Protein AF-A0A1J3G6R0-F1 (afdb_monomer_lite)

InterPro domains:
  IPR032259 Enoyl-CoA hydratase/isomerase, HIBYL-CoA-H type [PTHR43176] (1-92)
  IPR045004 Enoyl-CoA hydratase/isomerase domain [PF16113] (3-92)

pLDDT: mean 92.7, std 5.81, range [74.5, 98.38]

Structure (mmCIF, N/CA/C/O backbone):
data_AF-A0A1J3G6R0-F1
#
_entry.id   AF-A0A1J3G6R0-F1
#
loop_
_atom_site.group_PDB
_atom_site.id
_atom_site.type_symbol
_atom_site.label_atom_id
_atom_site.label_alt_id
_atom_site.label_comp_id
_atom_site.label_asym_id
_atom_site.label_entity_id
_atom_site.label_seq_id
_atom_site.pdbx_PDB_ins_code
_atom_site.Cartn_x
_atom_site.Cartn_y
_atom_site.Cartn_z
_atom_site.occupancy
_atom_site.B_iso_or_equiv
_atom_site.auth_seq_id
_atom_site.auth_comp_id
_atom_site.auth_asym_id
_atom_site.auth_atom_id
_atom_site.pdbx_PDB_model_num
ATOM 1 N N . HIS A 1 1 ? -21.885 -4.709 3.824 1.00 80.12 1 HIS A N 1
ATOM 2 C CA . HIS A 1 1 ? -21.176 -4.126 4.976 1.00 80.12 1 HIS A CA 1
ATOM 3 C C . HIS A 1 1 ? -19.672 -4.034 4.768 1.00 80.12 1 HIS A C 1
ATOM 5 O O . HIS A 1 1 ? -19.195 -2.958 4.451 1.00 80.12 1 HIS A O 1
ATOM 11 N N . ARG A 1 2 ? -18.897 -5.131 4.856 1.00 89.31 2 ARG A N 1
ATOM 12 C CA . ARG A 1 2 ? -17.422 -5.038 4.757 1.00 89.31 2 ARG A CA 1
ATOM 13 C C . ARG A 1 2 ? -16.916 -4.446 3.433 1.00 89.31 2 ARG A C 1
ATOM 15 O O . ARG A 1 2 ? -15.982 -3.656 3.451 1.00 89.31 2 ARG A O 1
ATOM 22 N N . LEU A 1 3 ? -17.533 -4.801 2.304 1.00 93.62 3 LEU A N 1
ATOM 23 C CA . LEU A 1 3 ? -17.181 -4.216 1.001 1.00 93.62 3 LEU A CA 1
ATOM 24 C C . LEU A 1 3 ? -17.432 -2.702 0.964 1.00 93.62 3 LEU A C 1
ATOM 26 O O . LEU A 1 3 ? -16.572 -1.968 0.500 1.00 93.62 3 LEU A O 1
ATOM 30 N N . ASP A 1 4 ? -18.538 -2.230 1.543 1.00 93.94 4 ASP A N 1
ATOM 31 C CA . ASP A 1 4 ? -18.874 -0.801 1.590 1.00 93.94 4 ASP A CA 1
ATOM 32 C C . ASP A 1 4 ? -17.841 -0.005 2.405 1.00 93.94 4 ASP A C 1
ATOM 34 O O . ASP A 1 4 ? -17.433 1.091 2.016 1.00 93.94 4 ASP A O 1
ATOM 38 N N . VAL A 1 5 ? -17.366 -0.584 3.515 1.00 94.62 5 VAL A N 1
ATOM 39 C CA . VAL A 1 5 ? -16.276 -0.019 4.326 1.00 94.62 5 VAL A CA 1
ATOM 40 C C . VAL A 1 5 ? -14.974 0.030 3.526 1.00 94.62 5 VAL A C 1
ATOM 42 O O . VAL A 1 5 ? -14.307 1.064 3.508 1.00 94.62 5 VAL A O 1
ATOM 45 N N . ILE A 1 6 ? -14.621 -1.057 2.830 1.00 96.06 6 ILE A N 1
ATOM 46 C CA . ILE A 1 6 ? -13.421 -1.113 1.982 1.00 96.06 6 ILE A CA 1
ATOM 47 C C . ILE A 1 6 ? -13.480 -0.023 0.910 1.00 96.06 6 ILE A C 1
ATOM 49 O O . ILE A 1 6 ? -12.551 0.780 0.807 1.00 96.06 6 ILE A O 1
ATOM 53 N N . ASP A 1 7 ? -14.577 0.054 0.161 1.00 97.12 7 ASP A N 1
ATOM 54 C CA . ASP A 1 7 ? -14.743 1.019 -0.924 1.00 97.12 7 ASP A CA 1
ATOM 55 C C . ASP A 1 7 ? -14.677 2.463 -0.404 1.00 97.12 7 ASP A C 1
ATOM 57 O O . ASP A 1 7 ? -14.019 3.331 -0.990 1.00 97.12 7 ASP A O 1
ATOM 61 N N . ARG A 1 8 ? -15.291 2.736 0.752 1.00 96.00 8 ARG A N 1
ATOM 62 C CA . ARG A 1 8 ? -15.274 4.066 1.372 1.00 96.00 8 ARG A CA 1
ATOM 63 C C . ARG A 1 8 ? -13.895 4.457 1.905 1.00 96.00 8 ARG A C 1
ATOM 65 O O . ARG A 1 8 ? -13.465 5.592 1.681 1.00 96.00 8 ARG A O 1
ATOM 72 N N . CYS A 1 9 ? -13.207 3.567 2.614 1.00 97.12 9 CYS A N 1
ATOM 73 C CA . CYS A 1 9 ? -11.928 3.878 3.253 1.00 97.12 9 CYS A CA 1
ATOM 74 C C . CYS A 1 9 ? -10.763 3.873 2.253 1.00 97.12 9 CYS A C 1
ATOM 76 O O . CYS A 1 9 ? -9.937 4.780 2.288 1.00 97.12 9 CYS A O 1
ATOM 78 N N . PHE A 1 10 ? -10.707 2.923 1.314 1.00 97.75 10 PHE A N 1
ATOM 79 C CA . PHE A 1 10 ? -9.596 2.803 0.354 1.00 97.75 10 PHE A CA 1
ATOM 80 C C . PHE A 1 10 ? -9.746 3.683 -0.901 1.00 97.75 10 PHE A C 1
ATOM 82 O O . PHE A 1 10 ? -8.816 3.783 -1.707 1.00 97.75 10 PHE A O 1
ATOM 89 N N . SER A 1 11 ? -10.869 4.392 -1.060 1.00 97.06 11 SER A N 1
ATOM 90 C CA . SER A 1 11 ? -11.041 5.394 -2.125 1.00 97.06 11 SER A CA 1
ATOM 91 C C . SER A 1 11 ? -10.321 6.728 -1.862 1.00 97.06 11 SER A C 1
ATOM 93 O O . SER A 1 11 ? -10.168 7.527 -2.790 1.00 97.06 11 SER A O 1
ATOM 95 N N . LYS A 1 12 ? -9.847 6.987 -0.633 1.00 97.88 12 LYS A N 1
ATOM 96 C CA . LYS A 1 12 ? -9.181 8.246 -0.231 1.00 97.88 12 LYS A CA 1
ATOM 97 C C . LYS A 1 12 ? -7.832 8.444 -0.902 1.00 97.88 12 LYS A C 1
ATOM 99 O O . LYS A 1 12 ? -7.101 7.480 -1.037 1.00 97.88 12 LYS A O 1
ATOM 104 N N . ARG A 1 13 ? -7.445 9.670 -1.272 1.00 96.44 13 ARG A N 1
ATOM 105 C CA . ARG A 1 13 ? -6.307 9.973 -2.167 1.00 96.44 13 ARG A CA 1
ATOM 106 C C . ARG A 1 13 ? -4.923 9.824 -1.523 1.00 96.44 13 ARG A C 1
ATOM 108 O O . ARG A 1 13 ? -3.950 9.696 -2.263 1.00 96.44 13 ARG A O 1
ATOM 115 N N . ALA A 1 14 ? -4.796 9.776 -0.209 1.00 97.50 14 ALA A N 1
ATOM 116 C CA . ALA A 1 14 ? -3.517 9.532 0.458 1.00 97.50 14 ALA A CA 1
ATOM 117 C C . ALA A 1 14 ? -3.589 8.334 1.411 1.00 97.50 14 ALA A C 1
ATOM 119 O O . ALA A 1 14 ? -4.663 7.983 1.890 1.00 97.50 14 ALA A O 1
ATOM 120 N N . VAL A 1 15 ? -2.440 7.713 1.697 1.00 97.94 15 VAL A N 1
ATOM 121 C CA . VAL A 1 15 ? -2.353 6.594 2.656 1.00 97.94 15 VAL A CA 1
ATOM 122 C C . VAL A 1 15 ? -2.810 7.054 4.040 1.00 97.94 15 VAL A C 1
ATOM 124 O O . VAL A 1 15 ? -3.549 6.350 4.717 1.00 97.94 15 VAL A O 1
ATOM 127 N N . GLU A 1 16 ? -2.430 8.267 4.422 1.00 98.00 16 GLU A N 1
ATOM 128 C CA . GLU A 1 16 ? -2.804 8.907 5.678 1.00 98.00 16 GLU A CA 1
ATOM 129 C C . GLU A 1 16 ? -4.325 9.082 5.794 1.00 98.00 16 GLU A C 1
ATOM 131 O O . GLU A 1 16 ? -4.910 8.808 6.839 1.00 98.00 16 GLU A O 1
ATOM 136 N N . GLU A 1 17 ? -4.986 9.468 4.699 1.00 98.31 17 GLU A N 1
ATOM 137 C CA . GLU A 1 17 ? -6.446 9.589 4.659 1.00 98.31 17 GLU A CA 1
ATOM 138 C C . GLU A 1 17 ? -7.137 8.219 4.738 1.00 98.31 17 GLU A C 1
ATOM 140 O O . GLU A 1 17 ? -8.202 8.113 5.342 1.00 98.31 17 GLU A O 1
ATOM 145 N N . ILE A 1 18 ? -6.544 7.172 4.146 1.00 98.38 18 ILE A N 1
ATOM 146 C CA . ILE A 1 18 ? -7.052 5.794 4.248 1.00 98.38 18 ILE A CA 1
ATOM 147 C C . ILE A 1 18 ? -6.984 5.322 5.704 1.00 98.38 18 ILE A C 1
ATOM 149 O O . ILE A 1 18 ? -7.978 4.822 6.227 1.00 98.38 18 ILE A O 1
ATOM 153 N N . ILE A 1 19 ? -5.839 5.507 6.369 1.00 97.56 19 ILE A N 1
ATOM 154 C CA . ILE A 1 19 ? -5.651 5.109 7.772 1.00 97.56 19 ILE A CA 1
ATOM 155 C C . ILE A 1 19 ? -6.630 5.869 8.672 1.00 97.56 19 ILE A C 1
ATOM 157 O O . ILE A 1 19 ? -7.358 5.239 9.432 1.00 97.56 19 ILE A O 1
ATOM 161 N N . SER A 1 20 ? -6.739 7.192 8.515 1.00 97.69 20 SER A N 1
ATOM 162 C CA . SER A 1 20 ? -7.677 8.008 9.297 1.00 97.69 20 SER A CA 1
ATOM 163 C C . SER A 1 20 ? -9.145 7.601 9.081 1.00 97.69 20 SER A C 1
ATOM 165 O O . SER A 1 20 ? -9.939 7.575 10.026 1.00 97.69 20 SER A O 1
ATOM 167 N N . ALA A 1 21 ? -9.520 7.224 7.852 1.00 97.00 21 ALA A N 1
ATOM 168 C CA . ALA A 1 21 ? -10.858 6.713 7.563 1.00 97.00 21 ALA A CA 1
ATOM 169 C C . ALA A 1 21 ? -11.121 5.357 8.240 1.00 97.00 21 ALA A C 1
ATOM 171 O O . ALA A 1 21 ? -12.215 5.145 8.758 1.00 97.00 21 ALA A O 1
ATOM 172 N N . LEU A 1 22 ? -10.135 4.453 8.264 1.00 96.38 22 LEU A N 1
ATOM 173 C CA . LEU A 1 22 ? -10.234 3.169 8.970 1.00 96.38 22 LEU A CA 1
ATOM 174 C C . LEU A 1 22 ? -10.308 3.355 10.491 1.00 96.38 22 LEU A C 1
ATOM 176 O O . LEU A 1 22 ? -11.097 2.683 11.146 1.00 96.38 22 LEU A O 1
ATOM 180 N N . GLU A 1 23 ? -9.524 4.273 11.057 1.00 95.56 23 GLU A N 1
ATOM 181 C CA . GLU A 1 23 ? -9.572 4.601 12.488 1.00 95.56 23 GLU A CA 1
ATOM 182 C C . GLU A 1 23 ? -10.942 5.157 12.886 1.00 95.56 23 GLU A C 1
ATOM 184 O O . GLU A 1 23 ? -11.504 4.745 13.897 1.00 95.56 23 GLU A O 1
ATOM 189 N N . THR A 1 24 ? -11.517 6.033 12.057 1.00 95.00 24 THR A N 1
ATOM 190 C CA . THR A 1 24 ? -12.878 6.548 12.262 1.00 95.00 24 THR A CA 1
ATOM 191 C C . THR A 1 24 ? -13.900 5.411 12.245 1.00 95.00 24 THR A C 1
ATOM 193 O O . THR A 1 24 ? -14.745 5.341 13.135 1.00 95.00 24 THR A O 1
ATOM 196 N N . GLU A 1 25 ? -13.797 4.488 11.285 1.00 93.94 25 GLU A N 1
ATOM 197 C CA . GLU A 1 25 ? -14.683 3.323 11.209 1.00 93.94 25 GLU A CA 1
ATOM 198 C C . GLU A 1 25 ? -14.597 2.445 12.462 1.00 93.94 25 GLU A C 1
ATOM 200 O O . GLU A 1 25 ? -15.622 2.079 13.034 1.00 93.94 25 GLU A O 1
ATOM 205 N N . ALA A 1 26 ? -13.377 2.175 12.936 1.00 91.94 26 ALA A N 1
ATOM 206 C CA . ALA A 1 26 ? -13.136 1.353 14.118 1.00 91.94 26 ALA A CA 1
ATOM 207 C C . ALA A 1 26 ? -13.793 1.920 15.391 1.00 91.94 26 ALA A C 1
ATOM 209 O O . ALA A 1 26 ? -14.077 1.163 16.318 1.00 91.94 26 ALA A O 1
ATOM 210 N N . THR A 1 27 ? -14.033 3.238 15.453 1.00 90.38 27 THR A N 1
ATOM 211 C CA . THR A 1 27 ? -14.757 3.865 16.576 1.00 90.38 27 THR A CA 1
ATOM 212 C C . THR A 1 27 ? -16.273 3.731 16.486 1.00 90.38 27 THR A C 1
ATOM 214 O O . THR A 1 27 ? -16.941 3.771 17.518 1.00 90.38 27 THR A O 1
ATOM 217 N N . GLN A 1 28 ? -16.822 3.593 15.277 1.00 86.50 28 GLN A N 1
ATOM 218 C CA . GLN A 1 28 ? -18.264 3.489 15.054 1.00 86.50 28 GLN A CA 1
ATOM 219 C C . GLN A 1 28 ? -18.744 2.055 15.257 1.00 86.50 28 GLN A C 1
ATOM 221 O O . GLN A 1 28 ? -19.768 1.829 15.899 1.00 86.50 28 GLN A O 1
ATOM 226 N N . GLU A 1 29 ? -17.982 1.092 14.740 1.00 81.31 29 GLU A N 1
ATOM 227 C CA . GLU A 1 29 ? -18.300 -0.325 14.830 1.00 81.31 29 GLU A CA 1
ATOM 228 C C . GLU A 1 29 ? -17.022 -1.129 15.116 1.00 81.31 29 GLU A C 1
ATOM 230 O O . GLU A 1 29 ? -16.123 -1.188 14.271 1.00 81.31 29 GLU A O 1
ATOM 235 N N . PRO A 1 30 ? -16.902 -1.748 16.306 1.00 77.06 30 PRO A N 1
ATOM 236 C CA . PRO A 1 30 ? -15.745 -2.571 16.633 1.00 77.06 30 PRO A CA 1
ATOM 237 C C . PRO A 1 30 ? -15.692 -3.824 15.741 1.00 77.06 30 PRO A C 1
ATOM 239 O O . PRO A 1 30 ? -16.379 -4.810 16.001 1.00 77.06 30 PRO A O 1
ATOM 242 N N . ASP A 1 31 ? -14.852 -3.803 14.704 1.00 86.69 31 ASP A N 1
ATOM 243 C CA . ASP A 1 31 ? -14.518 -4.970 13.874 1.00 86.69 31 ASP A CA 1
ATOM 244 C C . ASP A 1 31 ? -13.019 -5.285 14.002 1.00 86.69 31 ASP A C 1
ATOM 246 O O . ASP A 1 31 ? -12.144 -4.458 13.715 1.00 86.69 31 ASP A O 1
ATOM 250 N N . ASP A 1 32 ? -12.714 -6.518 14.411 1.00 91.25 32 ASP A N 1
ATOM 251 C CA . ASP A 1 32 ? -11.349 -7.031 14.536 1.00 91.25 32 ASP A CA 1
ATOM 252 C C . ASP A 1 32 ? -10.569 -6.924 13.214 1.00 91.25 32 ASP A C 1
ATOM 254 O O . ASP A 1 32 ? -9.369 -6.623 13.209 1.00 91.25 32 ASP A O 1
ATOM 258 N N . TRP A 1 33 ? -11.264 -7.064 12.079 1.00 93.94 33 TRP A N 1
ATOM 259 C CA . TRP A 1 33 ? -10.674 -6.914 10.751 1.00 93.94 33 TRP A CA 1
ATOM 260 C C . TRP A 1 33 ? -10.112 -5.506 10.520 1.00 93.94 33 TRP A C 1
ATOM 262 O O . TRP A 1 33 ? -9.011 -5.370 9.976 1.00 93.94 33 TRP A O 1
ATOM 272 N N . ILE A 1 34 ? -10.814 -4.459 10.964 1.00 94.56 34 ILE A N 1
ATOM 273 C CA . ILE A 1 34 ? -10.361 -3.070 10.801 1.00 94.56 34 ILE A CA 1
ATOM 274 C C . ILE A 1 34 ? -9.109 -2.843 11.648 1.00 94.56 34 ILE A C 1
ATOM 276 O O . ILE A 1 34 ? -8.102 -2.342 11.145 1.00 94.56 34 ILE A O 1
ATOM 280 N N . SER A 1 35 ? -9.132 -3.288 12.908 1.00 94.19 35 SER A N 1
ATOM 281 C CA . SER A 1 35 ? -7.994 -3.129 13.822 1.00 94.19 35 SER A CA 1
ATOM 282 C C . SER A 1 35 ? -6.741 -3.867 13.325 1.00 94.19 35 SER A C 1
ATOM 284 O O . SER A 1 35 ? -5.624 -3.339 13.380 1.00 94.19 35 SER A O 1
ATOM 286 N N . THR A 1 36 ? -6.926 -5.065 12.763 1.00 96.19 36 THR A N 1
ATOM 287 C CA . THR A 1 36 ? -5.857 -5.864 12.158 1.00 96.19 36 THR A CA 1
ATOM 288 C C . THR A 1 36 ? -5.320 -5.198 10.893 1.00 96.19 36 THR A C 1
ATOM 290 O O . THR A 1 36 ? -4.106 -5.160 10.689 1.00 96.19 36 THR A O 1
ATOM 293 N N . THR A 1 37 ? -6.194 -4.600 10.079 1.00 96.44 37 THR A N 1
ATOM 294 C CA . THR A 1 37 ? -5.809 -3.872 8.861 1.00 96.44 37 THR A CA 1
ATOM 295 C C . THR A 1 37 ? -4.983 -2.629 9.190 1.00 96.44 37 THR A C 1
ATOM 297 O O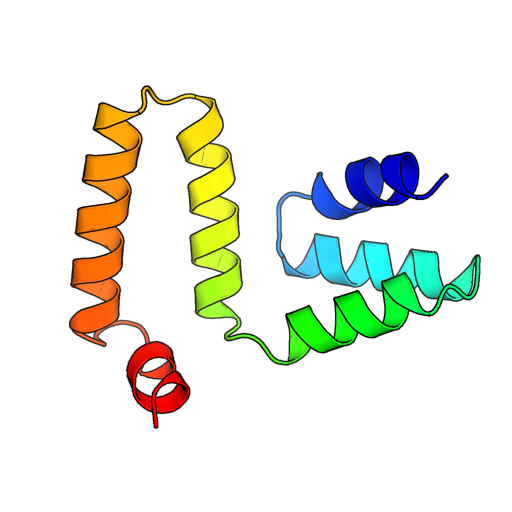 . THR A 1 37 ? -3.907 -2.452 8.622 1.00 96.44 37 THR A O 1
ATOM 300 N N . ILE A 1 38 ? -5.418 -1.808 10.154 1.00 96.69 38 ILE A N 1
ATOM 301 C CA . ILE A 1 38 ? -4.663 -0.629 10.613 1.00 96.69 38 ILE A CA 1
ATOM 302 C C . ILE A 1 38 ? -3.277 -1.050 11.113 1.00 96.69 38 ILE A C 1
ATOM 304 O O . ILE A 1 38 ? -2.266 -0.459 10.737 1.00 96.69 38 ILE A O 1
ATOM 308 N N . ARG A 1 39 ? -3.202 -2.124 11.908 1.00 97.31 39 ARG A N 1
ATOM 309 C CA . ARG A 1 39 ? -1.928 -2.659 12.410 1.00 97.31 39 ARG A CA 1
ATOM 310 C C . ARG A 1 39 ? -1.009 -3.133 11.285 1.00 97.31 39 ARG A C 1
ATOM 312 O O . ARG A 1 39 ? 0.192 -2.880 11.342 1.00 97.31 39 ARG A O 1
ATOM 319 N N . ALA A 1 40 ? -1.555 -3.810 10.277 1.00 97.38 40 ALA A N 1
ATOM 320 C CA . ALA A 1 40 ? -0.792 -4.268 9.122 1.00 97.38 40 ALA A CA 1
ATOM 321 C C . ALA A 1 40 ? -0.233 -3.090 8.310 1.00 97.38 40 ALA A C 1
ATOM 323 O O . ALA A 1 40 ? 0.945 -3.105 7.956 1.00 97.38 40 ALA A O 1
ATOM 324 N N . LEU A 1 41 ? -1.043 -2.050 8.081 1.00 97.25 41 LEU A N 1
ATOM 325 C CA . LEU A 1 41 ? -0.606 -0.825 7.409 1.00 97.25 41 LEU A CA 1
ATOM 326 C C . LEU A 1 41 ? 0.491 -0.114 8.215 1.00 97.25 41 LEU A C 1
ATOM 328 O O . LEU A 1 41 ? 1.541 0.191 7.665 1.00 97.25 41 LEU A O 1
ATOM 332 N N . ASN A 1 42 ? 0.316 0.055 9.526 1.00 95.94 42 ASN A N 1
ATOM 333 C CA . ASN A 1 42 ? 1.306 0.723 10.379 1.00 95.94 42 ASN A CA 1
ATOM 334 C C . ASN A 1 42 ? 2.627 -0.051 10.524 1.00 95.94 42 ASN A C 1
ATOM 336 O O . ASN A 1 42 ? 3.654 0.543 10.840 1.00 95.94 42 ASN A O 1
ATOM 340 N N . LYS A 1 43 ? 2.618 -1.371 10.299 1.00 95.50 43 LYS A N 1
ATOM 341 C CA . LYS A 1 43 ? 3.834 -2.196 10.282 1.00 95.50 43 LYS A CA 1
ATOM 342 C C . LYS A 1 43 ? 4.610 -2.072 8.964 1.00 95.50 43 LYS A C 1
ATOM 344 O O . LYS A 1 43 ? 5.804 -2.364 8.932 1.00 95.50 43 LYS A O 1
ATOM 349 N N . ALA A 1 44 ? 3.947 -1.694 7.874 1.00 94.12 44 ALA A N 1
ATOM 350 C CA . ALA A 1 44 ? 4.577 -1.580 6.566 1.00 94.12 44 ALA A CA 1
ATOM 351 C C . ALA A 1 44 ? 5.399 -0.285 6.435 1.00 94.12 44 ALA A C 1
ATOM 353 O O . ALA A 1 44 ? 5.150 0.709 7.114 1.00 94.12 44 ALA A O 1
ATOM 354 N N . SER A 1 45 ? 6.367 -0.278 5.512 1.00 93.69 45 SER A N 1
ATOM 355 C CA . SER A 1 45 ? 7.136 0.931 5.186 1.00 93.69 45 SER A CA 1
ATOM 356 C C . SER A 1 45 ? 6.200 2.038 4.665 1.00 93.69 45 SER A C 1
ATOM 358 O O . SER A 1 45 ? 5.507 1.822 3.660 1.00 93.69 45 SER A O 1
ATOM 360 N N . PRO A 1 46 ? 6.210 3.246 5.267 1.00 94.00 46 PRO A N 1
ATOM 361 C CA . PRO A 1 46 ? 5.391 4.366 4.802 1.00 94.00 46 PRO A CA 1
ATOM 362 C C . PRO A 1 46 ? 5.674 4.747 3.345 1.00 94.00 46 PRO A C 1
ATOM 364 O O . PRO A 1 46 ? 4.756 5.087 2.596 1.00 94.00 46 PRO A O 1
ATOM 367 N N . ALA A 1 47 ? 6.939 4.665 2.918 1.00 92.25 47 ALA A N 1
ATOM 368 C CA . ALA A 1 47 ? 7.329 4.916 1.534 1.00 92.25 47 ALA A CA 1
ATOM 369 C C . ALA A 1 47 ? 6.747 3.852 0.591 1.00 92.25 47 ALA A C 1
ATOM 371 O O . ALA A 1 47 ? 6.163 4.190 -0.440 1.00 92.25 47 ALA A O 1
ATOM 372 N N . SER A 1 48 ? 6.834 2.577 0.976 1.00 92.75 48 SER A N 1
ATOM 373 C CA . SER A 1 48 ? 6.319 1.456 0.180 1.00 92.75 48 SER A CA 1
ATOM 374 C C . SER A 1 48 ? 4.801 1.514 0.013 1.00 92.75 48 SER A C 1
ATOM 376 O O . SER A 1 48 ? 4.296 1.282 -1.087 1.00 92.75 48 SER A O 1
ATOM 378 N N . LEU A 1 49 ? 4.064 1.896 1.062 1.00 96.25 49 LEU A N 1
ATOM 379 C CA . LEU A 1 49 ? 2.616 2.111 0.984 1.00 96.25 49 LEU A CA 1
ATOM 380 C C . LEU A 1 49 ? 2.259 3.215 -0.016 1.00 96.25 49 LEU A C 1
ATOM 382 O O . LEU A 1 49 ? 1.368 3.035 -0.845 1.00 96.25 49 LEU A O 1
ATOM 386 N N . LYS A 1 50 ? 2.976 4.345 0.020 1.00 95.88 50 LYS A N 1
ATOM 387 C CA . LYS A 1 50 ? 2.750 5.475 -0.896 1.00 95.88 50 LYS A CA 1
ATOM 388 C C . LYS A 1 50 ? 3.059 5.111 -2.345 1.00 95.88 50 LYS A C 1
ATOM 390 O O . LYS A 1 50 ? 2.267 5.435 -3.230 1.00 95.88 50 LYS A O 1
ATOM 395 N N . ILE A 1 51 ? 4.174 4.416 -2.584 1.00 94.25 51 ILE A N 1
ATOM 396 C CA . ILE A 1 51 ? 4.553 3.917 -3.915 1.00 94.25 51 ILE A CA 1
ATOM 397 C C . ILE A 1 51 ? 3.479 2.959 -4.441 1.00 94.25 51 ILE A C 1
ATOM 399 O O . ILE A 1 51 ? 2.999 3.136 -5.559 1.00 94.25 51 ILE A O 1
ATOM 403 N N . SER A 1 52 ? 3.043 2.002 -3.618 1.00 95.50 52 SER A N 1
ATOM 404 C CA . SER A 1 52 ? 2.027 1.011 -3.996 1.00 95.50 52 SER A CA 1
ATOM 405 C C . SER A 1 52 ? 0.680 1.665 -4.308 1.00 95.50 52 SER A C 1
ATOM 407 O O . SER A 1 52 ? 0.075 1.381 -5.339 1.00 95.50 52 SER A O 1
ATOM 409 N N . LEU A 1 53 ? 0.225 2.599 -3.465 1.00 97.81 53 LEU A N 1
ATOM 410 C CA . LEU A 1 53 ? -1.033 3.314 -3.683 1.00 97.81 53 LEU A CA 1
ATOM 411 C C . LEU A 1 53 ? -1.012 4.110 -4.991 1.00 97.81 53 LEU A C 1
ATOM 413 O O . LEU A 1 53 ? -1.984 4.102 -5.750 1.00 97.81 53 LEU A O 1
ATOM 417 N N . ARG A 1 54 ? 0.102 4.799 -5.255 1.00 96.00 54 ARG A N 1
ATOM 418 C CA . ARG A 1 54 ? 0.298 5.547 -6.495 1.00 96.00 54 ARG A CA 1
ATOM 419 C C . ARG A 1 54 ? 0.299 4.615 -7.704 1.00 96.00 54 ARG A C 1
ATOM 421 O O . ARG A 1 54 ? -0.425 4.884 -8.659 1.00 96.00 54 ARG A O 1
ATOM 428 N N . SER A 1 55 ? 1.031 3.505 -7.621 1.00 96.00 55 SER A N 1
ATOM 429 C CA . SER A 1 55 ? 1.087 2.486 -8.669 1.00 96.00 55 SER A CA 1
ATOM 430 C C . SER A 1 55 ? -0.296 1.967 -9.054 1.00 96.00 55 SER A C 1
ATOM 432 O O . SER A 1 55 ? -0.660 1.996 -10.228 1.00 96.00 55 SER A O 1
ATOM 434 N N . ILE A 1 56 ? -1.095 1.547 -8.069 1.00 96.44 56 ILE A N 1
ATOM 435 C CA . ILE A 1 56 ? -2.433 0.987 -8.303 1.00 96.44 56 ILE A CA 1
ATOM 436 C C . ILE A 1 56 ? -3.321 1.993 -9.046 1.00 96.44 56 ILE A C 1
ATOM 438 O O . ILE A 1 56 ? -4.092 1.626 -9.934 1.00 96.44 56 ILE A O 1
ATOM 442 N N . ARG A 1 57 ? -3.213 3.280 -8.706 1.00 96.56 57 ARG A N 1
ATOM 443 C CA . ARG A 1 57 ? -4.042 4.327 -9.311 1.00 96.56 57 ARG A CA 1
ATOM 444 C C . ARG A 1 57 ? -3.620 4.728 -10.702 1.00 96.56 57 ARG A C 1
ATOM 446 O O . ARG A 1 57 ? -4.493 4.938 -11.535 1.00 96.56 57 ARG A O 1
ATOM 453 N N . GLU A 1 58 ? -2.322 4.861 -10.937 1.00 95.88 58 GLU A N 1
ATOM 454 C CA . GLU A 1 58 ? -1.798 5.139 -12.275 1.00 95.88 58 GLU A CA 1
ATOM 455 C C . GLU A 1 58 ? -2.101 3.949 -13.198 1.00 95.88 58 GLU A C 1
ATOM 457 O O . GLU A 1 58 ? -2.666 4.130 -14.276 1.00 95.88 58 GLU A O 1
ATOM 462 N N . GLY A 1 59 ? -1.895 2.724 -12.701 1.00 96.50 59 GLY A N 1
ATOM 463 C CA . GLY A 1 59 ? -2.175 1.485 -13.424 1.00 96.50 59 GLY A CA 1
ATOM 464 C C . GLY A 1 59 ? -3.636 1.304 -13.849 1.00 96.50 59 GLY A C 1
ATOM 465 O O . GLY A 1 59 ? -3.901 0.616 -14.829 1.00 96.50 59 GLY A O 1
ATOM 466 N N . ARG A 1 60 ? -4.597 1.958 -13.177 1.00 95.62 60 ARG A N 1
ATOM 467 C CA . ARG A 1 60 ? -6.022 1.926 -13.561 1.00 95.62 60 ARG A CA 1
ATOM 468 C C . ARG A 1 60 ? -6.275 2.474 -14.969 1.00 95.62 60 ARG A C 1
ATOM 470 O O . ARG A 1 60 ? -7.261 2.095 -15.596 1.00 95.62 60 ARG A O 1
ATOM 477 N N . PHE A 1 61 ? -5.421 3.380 -15.440 1.00 95.38 61 PHE A N 1
ATOM 478 C CA . PHE A 1 61 ? -5.566 4.055 -16.731 1.00 95.38 61 PHE A CA 1
ATOM 479 C C . PHE A 1 61 ? -4.552 3.564 -17.774 1.00 95.38 61 PHE A C 1
ATOM 481 O O . PHE A 1 61 ? -4.500 4.094 -18.882 1.00 95.38 61 PHE A O 1
ATOM 488 N N . GLU A 1 62 ? -3.749 2.558 -17.430 1.00 95.25 62 GLU A N 1
ATOM 489 C CA . GLU A 1 62 ? -2.659 2.039 -18.248 1.00 95.25 62 GLU A CA 1
ATO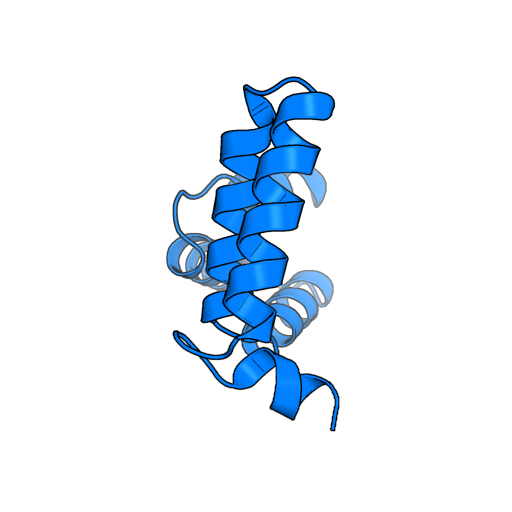M 490 C C . GLU A 1 62 ? -2.976 0.627 -18.764 1.00 95.25 62 GLU A C 1
ATOM 492 O O . GLU A 1 62 ? -3.668 -0.166 -18.127 1.00 95.25 62 GLU A O 1
ATOM 497 N N . GLY A 1 63 ? -2.436 0.282 -19.935 1.00 96.69 63 GLY A N 1
ATOM 498 C CA . GLY A 1 63 ? -2.391 -1.111 -20.380 1.00 96.69 63 GLY A CA 1
ATOM 499 C C . GLY A 1 63 ? -1.315 -1.895 -19.622 1.00 96.69 63 GLY A C 1
ATOM 500 O O . GLY A 1 63 ? -0.307 -1.323 -19.208 1.00 96.69 63 GLY A O 1
ATOM 501 N N . VAL A 1 64 ? -1.471 -3.220 -19.518 1.00 96.50 64 VAL A N 1
ATOM 502 C CA . VAL A 1 64 ? -0.554 -4.105 -18.764 1.00 96.50 64 VAL A CA 1
ATOM 503 C C . VAL A 1 64 ? 0.9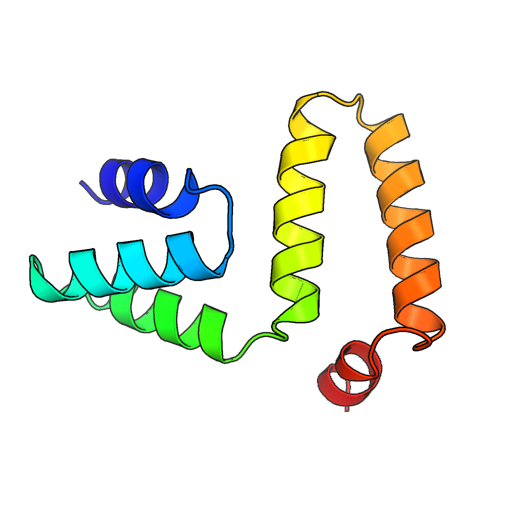22 -3.877 -19.118 1.00 96.50 64 VAL A C 1
ATOM 505 O O . VAL A 1 64 ? 1.762 -3.819 -18.226 1.00 96.50 64 VAL A O 1
ATOM 508 N N . GLY A 1 65 ? 1.252 -3.683 -20.400 1.00 97.50 65 GLY A N 1
ATOM 509 C CA . GLY A 1 65 ? 2.631 -3.411 -20.825 1.00 97.50 65 GLY A CA 1
ATOM 510 C C . GLY A 1 65 ? 3.216 -2.119 -20.238 1.00 97.50 65 GLY A C 1
ATOM 511 O O . GLY A 1 65 ? 4.378 -2.104 -19.840 1.00 97.50 65 GLY A O 1
ATOM 512 N N . GLN A 1 66 ? 2.415 -1.056 -20.125 1.00 96.88 66 GLN A N 1
ATOM 513 C CA . GLN A 1 66 ? 2.847 0.206 -19.512 1.00 96.88 66 GLN A CA 1
ATOM 514 C C . GLN A 1 66 ? 3.016 0.053 -17.999 1.00 96.88 66 GLN A C 1
ATOM 516 O O . GLN A 1 66 ? 4.046 0.471 -17.464 1.00 96.88 66 GLN A O 1
ATOM 521 N N . CYS A 1 67 ? 2.089 -0.653 -17.339 1.00 97.31 67 CYS A N 1
ATOM 522 C CA . CYS A 1 67 ? 2.223 -0.996 -15.925 1.00 97.31 67 CYS A CA 1
ATOM 523 C C . CYS A 1 67 ? 3.550 -1.718 -15.660 1.00 97.31 67 CYS A C 1
ATOM 525 O O . CYS A 1 67 ? 4.305 -1.307 -14.787 1.00 97.31 67 CYS A O 1
ATOM 527 N N . LEU A 1 68 ? 3.888 -2.743 -16.452 1.00 97.00 68 LEU A N 1
ATOM 528 C CA . LEU A 1 68 ? 5.131 -3.507 -16.285 1.00 97.00 68 LEU A CA 1
ATOM 529 C C . LEU A 1 68 ? 6.387 -2.643 -16.464 1.00 97.00 68 LEU A C 1
ATOM 531 O O . LEU A 1 68 ? 7.341 -2.777 -15.698 1.00 97.00 68 LEU A O 1
ATOM 535 N N . ILE A 1 69 ? 6.391 -1.732 -17.442 1.00 96.88 69 ILE A N 1
ATOM 536 C CA . ILE A 1 69 ? 7.504 -0.793 -17.643 1.00 96.88 69 ILE A CA 1
ATOM 537 C C . ILE A 1 69 ? 7.672 0.112 -16.415 1.00 96.88 69 ILE A C 1
ATOM 539 O O . ILE A 1 69 ? 8.799 0.323 -15.954 1.00 96.88 69 ILE A O 1
ATOM 543 N N . ARG A 1 70 ? 6.567 0.639 -15.874 1.00 95.75 70 ARG A N 1
ATOM 544 C CA . ARG A 1 70 ? 6.564 1.489 -14.678 1.00 95.75 70 ARG A CA 1
ATOM 545 C C . ARG A 1 70 ? 7.039 0.717 -13.445 1.00 95.75 70 ARG A C 1
ATOM 547 O O . ARG A 1 70 ? 7.954 1.186 -12.772 1.00 95.75 70 ARG A O 1
ATOM 554 N N . GLU A 1 71 ? 6.498 -0.476 -13.197 1.00 94.56 71 GLU A N 1
ATOM 555 C CA . GLU A 1 71 ? 6.908 -1.362 -12.096 1.00 94.56 71 GLU A CA 1
ATOM 556 C C . GLU A 1 71 ? 8.405 -1.686 -12.150 1.00 94.56 71 GLU A C 1
ATOM 558 O O . GLU A 1 71 ? 9.114 -1.506 -11.160 1.00 94.56 71 GLU A O 1
ATOM 563 N N . ASN A 1 72 ? 8.927 -2.055 -13.324 1.00 94.75 72 ASN A N 1
ATOM 564 C CA . ASN A 1 72 ? 10.348 -2.363 -13.487 1.00 94.75 72 ASN A CA 1
ATOM 565 C C . ASN A 1 72 ? 11.255 -1.166 -13.138 1.00 94.75 72 ASN A C 1
ATOM 567 O O . ASN A 1 72 ? 12.289 -1.320 -12.478 1.00 94.75 72 ASN A O 1
ATOM 571 N N . ARG A 1 73 ? 10.866 0.049 -13.548 1.00 93.56 73 ARG A N 1
ATOM 572 C CA . ARG A 1 73 ? 11.606 1.277 -13.213 1.00 93.56 73 ARG A CA 1
ATOM 573 C C . ARG A 1 73 ? 11.544 1.575 -11.718 1.00 93.56 73 ARG A C 1
ATOM 575 O O . ARG A 1 73 ? 12.577 1.874 -11.124 1.00 93.56 73 ARG A O 1
ATOM 582 N N . MET A 1 74 ? 10.367 1.467 -11.107 1.00 91.88 74 MET A N 1
ATOM 583 C CA . MET A 1 74 ? 10.198 1.705 -9.672 1.00 91.88 74 MET A CA 1
ATOM 584 C C . MET A 1 74 ? 11.041 0.741 -8.837 1.00 91.88 74 MET A C 1
ATOM 586 O O . MET A 1 74 ? 11.798 1.202 -7.986 1.00 91.88 74 MET A O 1
ATOM 590 N N . VAL A 1 75 ? 10.989 -0.566 -9.118 1.00 90.38 75 VAL A N 1
ATOM 591 C CA . VAL A 1 75 ? 11.803 -1.567 -8.406 1.00 90.38 75 VAL A CA 1
ATOM 592 C C . VAL A 1 75 ? 13.290 -1.266 -8.567 1.00 90.38 75 VAL A C 1
ATOM 594 O O . VAL A 1 75 ? 14.021 -1.285 -7.583 1.00 90.38 75 VAL A O 1
ATOM 597 N N . SER A 1 76 ? 13.742 -0.887 -9.766 1.00 91.06 76 SER A N 1
ATOM 598 C CA . SER A 1 76 ? 15.141 -0.495 -9.988 1.00 91.06 76 SER A CA 1
ATOM 599 C C . SER A 1 76 ? 15.576 0.678 -9.098 1.00 91.06 76 SER A C 1
ATOM 601 O O . SER A 1 76 ? 16.696 0.681 -8.593 1.00 91.06 76 SER A O 1
ATOM 603 N N . HIS A 1 77 ? 14.707 1.670 -8.878 1.00 89.88 77 HIS A N 1
ATOM 604 C CA . HIS A 1 77 ? 14.986 2.785 -7.964 1.00 89.88 77 HIS A CA 1
ATOM 605 C C . HIS A 1 77 ? 14.951 2.371 -6.490 1.00 89.88 77 HIS A C 1
ATOM 607 O O . HIS A 1 77 ? 15.807 2.803 -5.722 1.00 89.88 77 HIS A O 1
ATOM 613 N N . VAL A 1 78 ? 14.005 1.514 -6.098 1.00 88.88 78 VAL A N 1
ATOM 614 C CA . VAL A 1 78 ? 13.925 0.971 -4.733 1.00 88.88 78 VAL A CA 1
ATOM 615 C C . VAL A 1 78 ? 15.185 0.166 -4.396 1.00 88.88 78 VAL A C 1
ATOM 617 O O . VAL A 1 78 ? 15.757 0.353 -3.328 1.00 88.88 78 VAL A O 1
ATOM 620 N N . MET A 1 79 ? 15.671 -0.656 -5.330 1.00 87.44 79 MET A N 1
ATOM 621 C CA . MET A 1 79 ? 16.873 -1.485 -5.161 1.00 87.44 79 MET A CA 1
ATOM 622 C C . MET A 1 79 ? 18.162 -0.670 -5.042 1.00 87.44 79 MET A C 1
ATOM 624 O O . MET A 1 79 ? 19.078 -1.079 -4.335 1.00 87.44 79 MET A O 1
ATOM 628 N N . LYS A 1 80 ? 18.244 0.489 -5.709 1.00 88.31 80 LYS A N 1
ATOM 629 C CA . LYS A 1 80 ? 19.379 1.411 -5.540 1.00 88.31 80 LYS A CA 1
ATOM 630 C C . LYS A 1 80 ? 19.450 1.987 -4.127 1.00 88.31 80 LYS A C 1
ATOM 632 O O . LYS A 1 80 ? 20.528 2.347 -3.675 1.00 88.31 80 LYS A O 1
ATOM 637 N N . GLY A 1 81 ? 18.314 2.069 -3.432 1.00 83.25 81 GLY A N 1
ATOM 638 C CA . GLY A 1 81 ? 18.248 2.585 -2.067 1.00 83.25 81 GLY A CA 1
ATOM 639 C C . GLY A 1 81 ? 18.460 4.098 -1.955 1.00 83.25 81 GLY A C 1
ATOM 640 O O . GLY A 1 81 ? 18.606 4.599 -0.843 1.00 83.25 81 GLY A O 1
ATOM 641 N N . ASP A 1 82 ? 18.445 4.833 -3.076 1.00 78.81 82 ASP A N 1
ATOM 642 C CA . ASP A 1 82 ? 18.695 6.284 -3.114 1.00 78.81 82 ASP A CA 1
ATOM 643 C C . ASP A 1 82 ? 17.655 7.084 -2.304 1.00 78.81 82 ASP A C 1
ATOM 645 O O . ASP A 1 82 ? 17.945 8.164 -1.798 1.00 78.81 82 ASP A O 1
ATOM 649 N N . ILE A 1 83 ? 16.429 6.557 -2.194 1.00 76.06 83 ILE A N 1
ATOM 650 C CA . ILE A 1 83 ? 15.290 7.215 -1.530 1.00 76.06 83 ILE A CA 1
ATOM 651 C C . ILE A 1 83 ? 15.052 6.647 -0.125 1.00 76.06 83 ILE A C 1
ATOM 653 O O . ILE A 1 83 ? 14.702 7.386 0.792 1.00 76.06 83 ILE A O 1
ATOM 657 N N . SER A 1 84 ? 15.197 5.332 0.051 1.00 80.62 84 SER A N 1
ATOM 658 C CA . SER A 1 84 ? 14.961 4.650 1.325 1.00 80.62 84 SER A CA 1
ATOM 659 C C . SER A 1 84 ? 15.704 3.316 1.378 1.00 80.62 84 SER A C 1
ATOM 661 O O . SER A 1 84 ? 15.823 2.624 0.368 1.00 80.62 84 SER A O 1
ATOM 663 N N . LYS A 1 85 ? 16.153 2.934 2.579 1.00 84.62 85 LYS A N 1
ATOM 664 C CA . LYS A 1 85 ? 16.742 1.617 2.875 1.00 84.62 85 LYS A CA 1
ATOM 665 C C . LYS A 1 85 ? 15.705 0.584 3.325 1.00 84.62 85 LYS A C 1
ATOM 667 O O . LYS A 1 85 ? 16.074 -0.556 3.593 1.00 84.62 85 LYS A O 1
ATOM 672 N N . ASP A 1 86 ? 14.425 0.964 3.378 1.00 85.94 86 ASP A N 1
ATOM 673 C CA . ASP A 1 86 ? 13.335 0.122 3.887 1.00 85.94 86 ASP A CA 1
ATOM 674 C C . ASP A 1 86 ? 13.267 -1.242 3.201 1.00 85.94 86 ASP A C 1
ATOM 676 O O . ASP A 1 86 ? 12.941 -2.235 3.842 1.00 85.94 86 ASP A O 1
ATOM 680 N N . PHE A 1 87 ? 13.582 -1.306 1.905 1.00 81.44 87 PHE A N 1
ATOM 681 C CA . PHE A 1 87 ? 13.576 -2.569 1.174 1.00 81.44 87 PHE A CA 1
ATOM 682 C C . PHE A 1 87 ? 14.638 -3.543 1.700 1.00 81.44 87 PHE A C 1
ATOM 684 O O . PHE A 1 87 ? 14.342 -4.712 1.933 1.00 81.44 87 PHE A O 1
ATOM 691 N N . VAL A 1 88 ? 15.863 -3.056 1.920 1.00 84.38 88 VAL A N 1
ATOM 692 C CA . VAL A 1 88 ? 16.976 -3.879 2.410 1.00 84.38 88 VAL A CA 1
ATOM 693 C C . VAL A 1 88 ? 16.731 -4.306 3.856 1.00 84.38 88 VAL A C 1
ATOM 695 O O . VAL A 1 88 ? 16.896 -5.480 4.170 1.00 84.38 88 VAL A O 1
ATOM 698 N N . GLU A 1 89 ? 16.289 -3.388 4.721 1.00 85.50 89 GLU A N 1
ATOM 699 C CA . GLU A 1 89 ? 16.001 -3.715 6.125 1.00 85.50 89 GLU A CA 1
ATOM 700 C C . GLU A 1 89 ? 14.769 -4.608 6.284 1.00 85.50 89 GLU A C 1
ATOM 702 O O . GLU A 1 89 ? 14.760 -5.475 7.146 1.00 85.50 89 GLU A O 1
ATOM 707 N N . GLY A 1 90 ? 13.746 -4.455 5.441 1.00 82.81 90 GLY A N 1
ATOM 708 C CA . GLY A 1 90 ? 12.573 -5.330 5.465 1.00 82.81 90 GLY A CA 1
ATOM 709 C C . GLY A 1 90 ? 12.868 -6.774 5.045 1.00 82.81 90 GLY A C 1
ATOM 710 O O . GLY A 1 90 ? 12.100 -7.670 5.390 1.00 82.81 90 GLY A O 1
ATOM 711 N N . CYS A 1 91 ? 13.961 -7.006 4.308 1.00 84.06 91 CYS A N 1
ATOM 712 C CA . CYS A 1 91 ? 14.411 -8.343 3.916 1.00 84.06 91 CYS A CA 1
ATOM 713 C C . CYS A 1 91 ? 15.351 -9.004 4.940 1.00 84.06 91 CYS A C 1
ATOM 715 O O . CYS A 1 91 ? 15.634 -10.194 4.791 1.00 84.06 91 CYS A O 1
ATOM 717 N N . ARG A 1 92 ? 15.878 -8.248 5.910 1.00 74.50 92 ARG A N 1
ATOM 718 C CA . ARG A 1 92 ? 16.878 -8.710 6.882 1.00 74.50 92 ARG A CA 1
ATOM 719 C C . ARG A 1 92 ? 16.229 -9.292 8.133 1.00 74.50 92 ARG A C 1
ATOM 721 O O . ARG A 1 92 ? 16.792 -10.286 8.641 1.00 74.50 92 ARG A O 1
#

Radius of gyration: 15.34 Å; chains: 1; bounding box: 41×19×38 Å

Foldseek 3Di:
DVVVLCCVLLVDPAPVSSLVSLVVVCVVDPDPVSVVVNVVSVPADRVVVRVVSVLVVVCVPDDPVVSVVVVVVVVVVVVVCPPHCRVVVVVD

Secondary structure (DSSP, 8-state):
-HHHHHHHHHTSSSHHHHHHHHHHHHHHS--HHHHHHHHHHHHS-HHHHHHHHHHHHHHTTS-HHHHHHHHHHHHHHHHHTSS-SHHHHHT-

Organism: Noccaea caerulescens (NCBI:txid107243)

Sequence (92 aa):
HRLDVIDRCFSKRAVEEIISALETEATQEPDDWISTTIRALNKASPASLK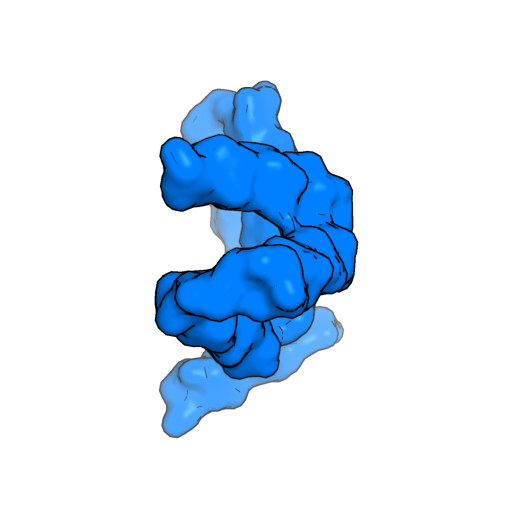ISLRSIREGRFEGVGQCLIRENRMVSHVMKGDISKDFVEGCR

=== Feature glossary ===
Key to the feature types in this record:

pLDDT. pLDDT is the predicted lDDT-Cα score: AlphaFold's confidence that the local environment of each residue (all inter-atomic distances within 15 Å) is correctly placed. It is a per-residue number between 0 and 100, with higher meaning more reliable.

Radius of gyration, Cα contacts, bounding box. The geometric summary reports three shape descriptors. Rg (radius of gyration) measures how spread out the Cα atoms are about their centre of mass; compact globular proteins have small Rg, elongated or unfolded ones large. Cα contacts (<8 Å, |i−j|>4) count long-range residue pairs in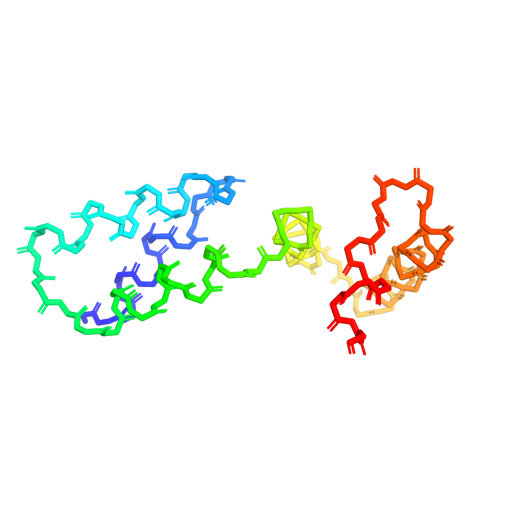 spatial proximity — high for tightly packed folds, near zero for rods or random coil. The bounding-box extents give the protein's footprint along x, y, z in Å.

Backbone torsions (φ/ψ). Backbone dihedral angles. Every residue except chain termini has a φ (preceding-C → N → Cα → C) and a ψ (N → Cα → C → next-N). They are reported in degrees following the IUPAC sign convention. Secondary structure is essentially a statement about which (φ, ψ) basin each residue occupies.

Contact-map, Ramachandran, and PAE plots. Plot images: a contact map (which residues are close in 3D, as an N×N binary image), a Ramachandran scatter (backbone torsion angles, revealing secondary-structure composition at a glance), and — for AlphaFold structures — a PAE heatmap (pairwise prediction confidence).

Predicted aligned error. Predicted Aligned Error (PAE) is an AlphaFold confidence matrix: entry (i, j) is the expected error in the position of residue j, in ångströms, when the prediction is superimposed on the true structure at residue i. Low PAE within a block of residues means that block is internally rigid and well-predicted; high PAE between two blocks means their relative placement is uncertain even if each block individually is confident.

Secondary structure (3-state, P-SEA). Three-state secondary structure (P-SEA) collapses the eight DSSP classes into helix (a), strand (b), and coil (c). P-SEA assigns these from Cα geometry alone — distances and angles — without requiring backbone oxygens, so it works on any Cα trace.

Solvent-accessible surface area. Solvent-accessible surface area (SASA) is the area in Å² traced out by the centre of a 1.4 Å probe sphere (a water molecule) rolled over the protein's van der Waals surface (Shrake–Rupley / Lee–Richards construction). Buried residues have near-zero SASA; fully exposed residues can exceed 200 Å². The total SASA scales roughly with the number of surface residues.

Foldseek 3Di. The Foldseek 3Di string encodes local tertiary geometry as a 20-letter alphabet — one character per residue — derived from the relative positions of nearby Cα atoms. Unlike the amino-acid sequence, 3Di is a direct function of the 3D structure, so two proteins with the same fold have similar 3Di strings even at low sequence identity.

B-factor. For experimental (PDB) structures, the B-factor (temperature factor) quantifies the positional spread of each atom in the crystal — a combination of thermal vibration and static disorder — in units of Å². High B-factors mark flexible loops or poorly resolved regions; low B-factors mark the rigid, well-ordered core.

mmCIF coordinates. The mmCIF block holds the 3D Cartesian coordinates of each backbone atom (N, Cα, C, O) in ångströms. mmCIF is the PDB's canonical archive format — a tagged-loop text representation of the atomic model.

InterPro / GO / CATH / organism. Functional annotations link the protein to curated databases. InterPro entries identify conserved domains and families by matching the sequence against member-database signatures (Pfam, PROSITE, CDD, …). Gene Ontology (GO) terms describe molecular function, biological process, and cellular component in a controlled vocabulary. CATH places the structure in a hierarchical fold classification (Class/Architecture/Topology/Homologous-superfamily). The organism is the source species.

Rendered structure images. Structure images are PyMOL renders from six orthogonal camera directions. Cartoon representation draws helices as coils and strands as arrows; sticks shows the backbone as bonds; surface shows the solvent-excluded envelope. Rainbow coloring maps sequence position to hue (blue→red, N→C); chain coloring assigns a distinct color per polypeptide.

Sequence. This is the polypeptide sequence — one letter per residue, N-terminus first. Length ranges from a few dozen residues for small domains to over a thousand for large multi-domain proteins.

Secondary structure (8-state, DSSP). The SS8 string is DSSP's per-residue secondary-structure call. α-helix (H) means an i→i+4 H-bond ladder; β-strand (E) means the residue participates in a β-sheet; 3₁₀ (G) and π (I) are tighter and wider helices; T/S are turns/bends; '-' is loop.

Nearest PDB structures. Structural nearest neighbors (via Foldseek easy-search vs the PDB). Reported per hit: target PDB id, E-value, and alignment TM-score. A TM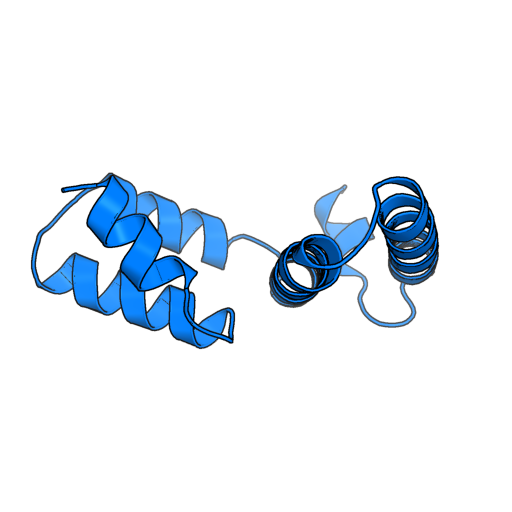-score above ~0.5 is the conventional threshold for 'same fold'.